Protein AF-K6A5B0-F1 (afdb_monomer_lite)

Foldseek 3Di:
DDPVLVVLLVLLVVVVVVQVVQFFDAPVRVCVVQVVWDKDWDWDDDDPDTWIKMWTDDPVQQKIKIFTADPVRGGQAIAIGHNDPVNVVSNVVSLVVPFDADPVVRFTADPPQDDPPDGRYTHD

Radius of gyration: 15.54 Å; chains: 1; bounding box: 46×36×39 Å

Secondary structure (DSSP, 8-state):
--HHHHHHHHHHHHHHHHHHTTTT-BHHHHHHHTTTS-EEEEEEEETTEEEEEEEEEETTTTEEEEEEEPTTSBEEEEEEEESSHHHHHHHHHHHHHHSEEETTTTEEEPTT---SSS----B-

pLDDT: mean 82.1, std 17.33, range [35.38, 97.94]

Organism: NCBI:txid999418

Sequence (124 aa):
MDNNNIAGIKGYYYLLQQITSLLNLSLPEIRQKYINYPYCLIDYFEKGVEEKSIEIRFDQEEFTLTCLFSNEGKCEFVYLFPDKNEYVKGFISYLEITQNYDYLMNRWAIPGLHKSEGNRTSIQ

Structure (mmCIF, N/CA/C/O backbone):
data_AF-K6A5B0-F1
#
_entry.id   AF-K6A5B0-F1
#
loop_
_atom_site.group_PDB
_atom_site.id
_atom_site.type_symbol
_atom_site.label_atom_id
_atom_site.label_alt_id
_atom_site.label_comp_id
_atom_site.label_asym_id
_atom_site.label_entity_id
_atom_site.label_seq_id
_atom_site.pdbx_PDB_ins_code
_atom_site.Cartn_x
_atom_site.Cartn_y
_atom_site.Cartn_z
_atom_site.occupancy
_atom_site.B_iso_or_equiv
_atom_site.auth_seq_id
_atom_site.auth_comp_id
_atom_site.auth_asym_id
_atom_site.auth_atom_id
_atom_site.pdbx_PDB_model_num
ATOM 1 N N . MET A 1 1 ? 26.268 -7.362 -18.985 1.00 43.09 1 MET A N 1
ATOM 2 C CA . MET A 1 1 ? 25.417 -6.725 -17.958 1.00 43.09 1 MET A CA 1
ATOM 3 C C . MET A 1 1 ? 24.649 -5.635 -18.668 1.00 43.09 1 MET A C 1
ATOM 5 O O . MET A 1 1 ? 25.248 -4.639 -19.049 1.00 43.09 1 MET A 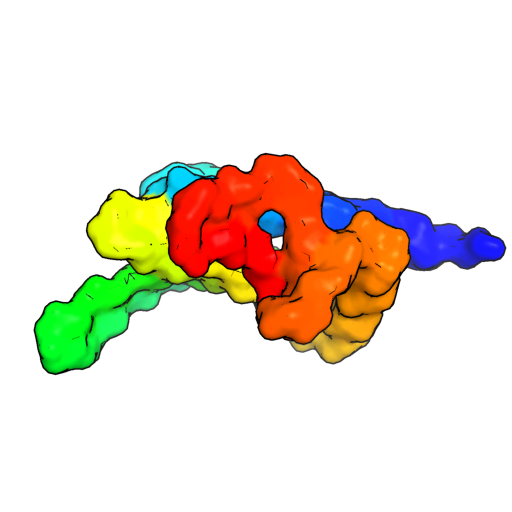O 1
ATOM 9 N N . ASP A 1 2 ? 23.377 -5.888 -18.956 1.00 39.44 2 ASP A N 1
ATOM 10 C CA . ASP A 1 2 ? 22.576 -5.027 -19.823 1.00 39.44 2 ASP A CA 1
ATOM 11 C C . ASP A 1 2 ? 22.140 -3.772 -19.067 1.00 39.44 2 ASP A C 1
ATOM 13 O O . ASP A 1 2 ? 21.591 -3.858 -17.969 1.00 39.44 2 ASP A O 1
ATOM 17 N N . ASN A 1 3 ? 22.367 -2.597 -19.654 1.00 35.38 3 ASN A N 1
ATOM 18 C CA . ASN A 1 3 ? 22.017 -1.302 -19.056 1.00 35.38 3 ASN A CA 1
ATOM 19 C C . ASN A 1 3 ? 20.523 -1.190 -18.682 1.00 35.38 3 ASN A C 1
ATOM 21 O O . ASN A 1 3 ? 20.181 -0.455 -17.756 1.00 35.38 3 ASN A O 1
ATOM 25 N N . ASN A 1 4 ? 19.654 -1.975 -19.329 1.00 47.50 4 ASN A N 1
ATOM 26 C CA . ASN A 1 4 ? 18.229 -2.074 -19.004 1.00 47.50 4 ASN A CA 1
ATOM 27 C C . ASN A 1 4 ? 17.973 -2.684 -17.612 1.00 47.50 4 ASN A C 1
ATOM 29 O O . ASN A 1 4 ? 17.057 -2.249 -16.918 1.00 47.50 4 ASN A O 1
ATOM 33 N N . ASN A 1 5 ? 18.815 -3.620 -17.155 1.00 52.56 5 ASN A N 1
ATOM 34 C CA . ASN A 1 5 ? 18.691 -4.205 -15.814 1.00 52.56 5 ASN A CA 1
ATOM 35 C C . ASN A 1 5 ? 19.057 -3.202 -14.712 1.00 52.56 5 ASN A C 1
ATOM 37 O O . A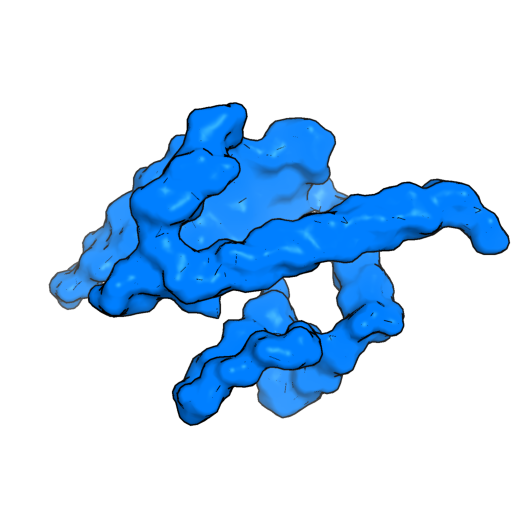SN A 1 5 ? 18.446 -3.201 -13.650 1.00 52.56 5 ASN A O 1
ATOM 41 N N . ILE A 1 6 ? 20.024 -2.313 -14.957 1.00 51.25 6 ILE A N 1
ATOM 42 C CA . ILE A 1 6 ? 20.475 -1.330 -13.958 1.00 51.25 6 ILE A CA 1
ATOM 43 C C . ILE A 1 6 ? 19.409 -0.244 -13.737 1.00 51.25 6 ILE A C 1
ATOM 45 O O . ILE A 1 6 ? 19.190 0.180 -12.600 1.00 51.25 6 ILE A O 1
ATOM 49 N N . ALA A 1 7 ? 18.726 0.184 -14.805 1.00 54.62 7 ALA A N 1
ATOM 50 C CA . ALA A 1 7 ? 17.612 1.128 -14.717 1.00 54.62 7 ALA A CA 1
ATOM 51 C C . ALA A 1 7 ? 16.424 0.535 -13.936 1.00 54.62 7 ALA A C 1
ATOM 53 O O . ALA A 1 7 ? 15.904 1.193 -13.035 1.00 54.62 7 ALA A O 1
ATOM 54 N N . GLY A 1 8 ? 16.070 -0.730 -14.201 1.00 64.69 8 GLY A N 1
ATOM 55 C CA . GLY A 1 8 ? 15.025 -1.446 -13.457 1.00 64.69 8 GLY A CA 1
ATOM 56 C C . GLY A 1 8 ? 15.354 -1.624 -11.970 1.00 64.69 8 GLY A C 1
ATOM 57 O O . GLY A 1 8 ? 14.535 -1.304 -11.114 1.00 64.69 8 GLY A O 1
ATOM 58 N N . ILE A 1 9 ? 16.584 -2.042 -11.640 1.00 63.09 9 ILE A N 1
ATOM 59 C CA . ILE A 1 9 ? 17.030 -2.249 -10.247 1.00 63.09 9 ILE A CA 1
ATOM 60 C C . ILE A 1 9 ? 16.981 -0.949 -9.429 1.00 63.09 9 ILE A C 1
ATOM 62 O O . ILE A 1 9 ? 16.577 -0.972 -8.266 1.00 63.09 9 ILE A O 1
ATOM 66 N N . LYS A 1 10 ? 17.365 0.195 -10.016 1.00 74.38 10 LYS A N 1
ATOM 67 C CA . LYS A 1 10 ? 17.267 1.497 -9.331 1.00 74.38 10 LYS A CA 1
ATOM 68 C C . LYS A 1 10 ? 15.816 1.897 -9.058 1.00 74.38 10 LYS A C 1
ATOM 70 O O . LYS A 1 10 ? 15.543 2.411 -7.974 1.00 74.38 10 LYS A O 1
ATOM 75 N N . GLY A 1 11 ? 14.909 1.639 -10.002 1.00 80.94 11 GLY A N 1
ATOM 76 C CA . GLY A 1 11 ? 13.474 1.879 -9.825 1.00 80.94 11 GLY A CA 1
ATOM 77 C C . GLY A 1 11 ? 12.895 1.057 -8.673 1.00 80.94 11 GLY A C 1
ATOM 78 O O . GLY A 1 11 ? 12.289 1.615 -7.762 1.00 80.94 11 GLY A O 1
ATOM 79 N N . TYR A 1 12 ? 13.177 -0.247 -8.644 1.00 85.50 12 TYR A N 1
ATOM 80 C CA . TYR A 1 12 ? 12.695 -1.139 -7.585 1.00 85.50 12 TYR A CA 1
ATOM 81 C C . TYR A 1 12 ? 13.284 -0.831 -6.207 1.00 85.50 12 TYR A C 1
ATOM 83 O O . TYR A 1 12 ? 12.567 -0.893 -5.210 1.00 85.50 12 TYR A O 1
ATOM 91 N N . TYR A 1 13 ? 14.555 -0.427 -6.139 1.00 86.31 13 TYR A N 1
ATOM 92 C CA . TYR A 1 13 ? 15.144 0.059 -4.892 1.00 86.31 13 TYR A CA 1
ATOM 93 C C . TYR A 1 13 ? 14.405 1.289 -4.355 1.00 86.31 13 TYR A C 1
ATOM 95 O O . TYR A 1 13 ? 14.066 1.338 -3.172 1.00 86.31 13 TYR A O 1
ATOM 103 N N . TYR A 1 14 ? 14.126 2.272 -5.216 1.00 84.94 14 TYR A N 1
ATOM 104 C CA . TYR A 1 14 ? 13.419 3.482 -4.803 1.00 84.94 14 TYR A CA 1
ATOM 105 C C . TYR A 1 14 ? 11.982 3.175 -4.372 1.00 84.94 14 TYR A C 1
ATOM 107 O O . TYR A 1 14 ? 11.516 3.687 -3.356 1.00 84.94 14 TYR A O 1
ATOM 115 N N . LEU A 1 15 ? 11.308 2.276 -5.089 1.00 84.94 15 LEU A N 1
ATOM 116 C CA . LEU A 1 15 ? 9.971 1.807 -4.744 1.00 84.94 15 LEU A CA 1
ATOM 117 C C . LEU A 1 15 ? 9.938 1.129 -3.366 1.00 84.94 15 LEU A C 1
ATOM 119 O O . LEU A 1 15 ? 9.093 1.455 -2.534 1.00 84.94 15 LEU A O 1
ATOM 123 N N . LEU A 1 16 ? 10.910 0.257 -3.082 1.00 86.62 16 LEU A N 1
ATOM 124 C CA . LEU A 1 16 ? 11.059 -0.397 -1.782 1.00 86.62 16 LEU A CA 1
ATOM 125 C C . LEU A 1 16 ? 11.282 0.616 -0.644 1.00 86.62 16 LEU A C 1
ATOM 127 O O . LEU A 1 16 ? 10.668 0.504 0.420 1.00 86.62 16 LEU A O 1
ATOM 131 N N . GLN A 1 17 ? 12.124 1.630 -0.864 1.00 86.50 17 GLN A N 1
ATOM 132 C CA . GLN A 1 17 ? 12.329 2.726 0.095 1.00 86.50 17 GLN A CA 1
ATOM 133 C C . GLN A 1 17 ? 11.043 3.527 0.331 1.00 86.50 17 GLN A C 1
ATOM 135 O O . GLN A 1 17 ? 10.715 3.863 1.469 1.00 86.50 17 GLN A O 1
ATOM 140 N N . GLN A 1 18 ? 10.278 3.798 -0.728 1.00 85.25 18 GLN A N 1
ATOM 141 C CA . GLN A 1 18 ? 9.014 4.515 -0.604 1.00 85.25 18 GLN A CA 1
ATOM 142 C C . GLN A 1 18 ? 8.017 3.715 0.231 1.00 85.25 18 GLN A C 1
ATOM 144 O O . GLN A 1 18 ? 7.532 4.248 1.223 1.00 85.25 18 GLN A O 1
ATOM 149 N N . ILE A 1 19 ? 7.800 2.437 -0.083 1.00 87.19 19 ILE A N 1
ATOM 150 C CA . ILE A 1 19 ? 6.875 1.549 0.641 1.00 87.19 19 ILE A CA 1
ATOM 151 C C . ILE A 1 19 ? 7.245 1.434 2.122 1.00 87.19 19 ILE A C 1
ATOM 153 O O . ILE A 1 19 ? 6.407 1.644 2.997 1.00 87.19 19 ILE A O 1
ATOM 157 N N . THR A 1 20 ? 8.515 1.157 2.418 1.00 87.06 20 THR A N 1
ATOM 158 C CA . THR A 1 20 ? 8.982 0.992 3.805 1.00 87.06 20 THR A CA 1
ATOM 159 C C . THR A 1 20 ? 8.847 2.265 4.626 1.00 87.06 20 THR A C 1
ATOM 161 O O . THR A 1 20 ? 8.515 2.197 5.808 1.00 87.06 20 THR A O 1
ATOM 164 N N . SER A 1 21 ? 9.029 3.431 4.004 1.00 90.69 21 SER A N 1
ATOM 165 C CA . SER A 1 21 ? 8.891 4.722 4.682 1.00 90.69 21 SER A CA 1
ATOM 166 C C . SER A 1 21 ? 7.454 5.088 5.073 1.00 90.69 21 SER A C 1
ATOM 168 O O . SER A 1 21 ? 7.267 6.074 5.783 1.00 90.69 21 SER A O 1
ATOM 170 N N . LEU A 1 22 ? 6.442 4.348 4.598 1.00 92.75 22 LEU A N 1
ATOM 171 C CA . LEU A 1 22 ? 5.035 4.581 4.955 1.00 92.75 22 LEU A CA 1
ATOM 172 C C . LEU A 1 22 ? 4.631 3.899 6.245 1.00 92.75 22 LEU A C 1
ATOM 174 O O . LEU A 1 22 ? 3.656 4.305 6.875 1.00 92.75 22 LEU A O 1
ATOM 178 N N . LEU A 1 23 ? 5.380 2.882 6.648 1.00 91.50 23 LEU A N 1
ATOM 179 C CA . LEU A 1 23 ? 5.104 2.150 7.865 1.00 91.50 23 LEU A CA 1
ATOM 180 C C . LEU A 1 23 ? 5.204 3.085 9.065 1.00 91.50 23 LEU A C 1
ATOM 182 O O . LEU A 1 23 ? 6.106 3.917 9.158 1.00 91.50 23 LEU A O 1
ATOM 186 N N . ASN A 1 24 ? 4.264 2.932 9.994 1.00 92.00 24 ASN A N 1
ATOM 187 C CA . ASN A 1 24 ? 4.138 3.759 11.192 1.00 92.00 24 ASN A CA 1
ATOM 188 C C . ASN A 1 24 ? 3.753 5.239 10.948 1.00 92.00 24 ASN A C 1
ATOM 190 O O . ASN A 1 24 ? 3.673 6.015 11.908 1.00 92.00 24 ASN A O 1
ATOM 194 N N . LEU A 1 25 ? 3.465 5.637 9.702 1.00 96.06 25 LEU A N 1
ATOM 195 C CA . LEU A 1 25 ? 2.852 6.934 9.404 1.00 96.06 25 LEU A CA 1
ATOM 196 C C . LEU A 1 25 ? 1.338 6.889 9.623 1.00 96.06 25 LEU A C 1
ATOM 198 O O . LEU A 1 25 ? 0.685 5.868 9.420 1.00 96.06 25 LEU A O 1
ATOM 202 N N . SER A 1 26 ? 0.774 8.013 10.038 1.00 97.12 26 SER A N 1
ATOM 203 C CA . SER A 1 26 ? -0.668 8.231 10.127 1.00 97.12 26 SER A CA 1
ATOM 204 C C . SER A 1 26 ? -1.260 8.655 8.783 1.00 97.12 26 SER A C 1
ATOM 206 O O . SER A 1 26 ? -0.555 9.127 7.888 1.00 97.12 26 SER A O 1
ATOM 208 N N . LEU A 1 27 ? -2.582 8.538 8.645 1.00 96.56 27 LEU A N 1
ATOM 209 C CA . LEU A 1 27 ? -3.284 8.958 7.432 1.00 96.56 27 LEU A CA 1
ATOM 210 C C . LEU A 1 27 ? -2.992 10.424 7.029 1.00 96.56 27 LEU A C 1
ATOM 212 O O . LEU A 1 27 ? -2.706 10.652 5.852 1.00 96.56 27 LEU A O 1
ATOM 216 N N . PRO A 1 28 ? -3.000 11.425 7.938 1.00 97.06 28 PRO A N 1
ATOM 217 C CA . PRO A 1 28 ? -2.623 12.795 7.582 1.00 97.06 28 PRO A CA 1
ATOM 218 C C . PRO A 1 28 ? -1.189 12.923 7.053 1.00 97.06 28 PRO A C 1
ATOM 220 O O . PRO A 1 28 ? -0.963 13.647 6.085 1.00 97.06 28 PRO A O 1
ATOM 223 N N . GLU A 1 29 ? -0.230 12.202 7.642 1.00 97.94 29 GLU A N 1
ATOM 224 C CA . GLU A 1 29 ? 1.172 12.211 7.199 1.00 97.94 29 GLU A CA 1
ATOM 225 C C . GLU A 1 29 ? 1.308 11.630 5.786 1.00 97.94 29 GLU A C 1
ATOM 227 O O . GLU A 1 29 ? 1.983 12.214 4.937 1.00 97.94 29 GLU A O 1
ATOM 232 N N . ILE A 1 30 ? 0.608 10.527 5.500 1.00 97.12 30 ILE A N 1
ATOM 233 C CA . ILE A 1 30 ? 0.595 9.905 4.169 1.00 97.12 30 ILE A CA 1
ATOM 234 C C . ILE A 1 30 ? -0.074 10.829 3.141 1.00 97.12 30 ILE A C 1
ATOM 236 O O . ILE A 1 30 ? 0.480 11.043 2.062 1.00 97.12 30 ILE A O 1
ATOM 240 N N . ARG A 1 31 ? -1.214 11.446 3.480 1.00 96.56 31 ARG A N 1
ATOM 241 C CA . ARG A 1 31 ? -1.888 12.421 2.602 1.00 96.56 31 ARG A CA 1
ATOM 242 C C . ARG A 1 31 ? -0.998 13.616 2.285 1.00 96.56 31 ARG A C 1
ATOM 244 O O . ARG A 1 31 ? -0.981 14.073 1.148 1.00 96.56 31 ARG A O 1
ATOM 251 N N . GLN A 1 32 ? -0.250 14.109 3.269 1.00 97.31 32 GLN A N 1
ATOM 252 C CA . GLN A 1 32 ? 0.689 15.205 3.056 1.00 97.31 32 GLN A CA 1
ATOM 253 C C . GLN A 1 32 ? 1.861 14.777 2.164 1.00 97.31 32 GLN A C 1
ATOM 255 O O . GLN A 1 32 ? 2.264 15.530 1.277 1.00 97.31 32 GLN A O 1
ATOM 260 N N . LYS A 1 33 ? 2.395 13.568 2.375 1.00 95.62 33 LYS A N 1
ATOM 261 C CA . LYS A 1 33 ? 3.492 13.012 1.573 1.00 95.62 33 LYS A CA 1
ATOM 262 C C . LYS A 1 33 ? 3.111 12.848 0.098 1.00 95.62 33 LYS A C 1
ATOM 264 O O . LYS A 1 33 ? 3.942 13.106 -0.770 1.00 95.62 33 LYS A O 1
ATOM 269 N N . TYR A 1 34 ? 1.862 12.477 -0.179 1.00 94.56 34 TYR A N 1
ATOM 270 C CA . TYR A 1 34 ? 1.353 12.214 -1.528 1.00 94.56 34 TYR A CA 1
ATOM 271 C C . TYR A 1 34 ? 0.286 13.211 -1.984 1.00 94.56 34 TYR A C 1
ATOM 273 O O . TYR A 1 34 ? -0.596 12.873 -2.764 1.00 94.56 34 TYR A O 1
ATOM 281 N N . ILE A 1 35 ? 0.388 14.467 -1.545 1.00 95.25 35 ILE A N 1
ATOM 282 C CA . ILE A 1 35 ? -0.607 15.512 -1.832 1.00 95.25 35 ILE A CA 1
ATOM 283 C C . ILE A 1 35 ? -0.839 15.759 -3.333 1.00 95.25 35 ILE A C 1
ATOM 285 O O . ILE A 1 35 ? -1.926 16.172 -3.726 1.00 95.25 35 ILE A O 1
ATOM 289 N N . ASN A 1 36 ? 0.170 15.484 -4.165 1.00 95.12 36 ASN A N 1
ATOM 290 C CA . ASN A 1 36 ? 0.123 15.675 -5.617 1.00 95.12 36 ASN A CA 1
ATOM 291 C C . ASN A 1 36 ? -0.234 14.398 -6.394 1.00 95.12 36 ASN A C 1
ATOM 293 O O . ASN A 1 36 ? -0.210 14.420 -7.622 1.00 95.12 36 ASN A O 1
ATOM 297 N N . TYR A 1 37 ? -0.522 13.295 -5.703 1.00 94.81 37 TYR A N 1
ATOM 298 C CA . TYR A 1 37 ? -0.900 12.031 -6.327 1.00 94.81 37 TYR A CA 1
ATOM 299 C C . TYR A 1 37 ? -2.408 11.813 -6.194 1.00 94.81 37 TYR A C 1
ATOM 301 O O . TYR A 1 37 ? -2.998 12.208 -5.183 1.00 94.81 37 TYR A O 1
ATOM 309 N N . PRO A 1 38 ? -3.053 11.169 -7.180 1.00 95.69 38 PRO A N 1
ATOM 310 C CA . PRO A 1 38 ? -4.412 10.680 -7.011 1.00 95.69 38 PRO A CA 1
ATOM 311 C C . PRO A 1 38 ? -4.466 9.686 -5.847 1.00 95.69 38 PRO A C 1
ATOM 313 O O . PRO A 1 38 ? -3.660 8.756 -5.782 1.00 95.69 38 PRO A O 1
ATOM 316 N N . TYR A 1 39 ? -5.429 9.864 -4.944 1.00 96.12 39 TYR A N 1
ATOM 317 C CA . TYR A 1 39 ? -5.685 8.901 -3.881 1.00 96.12 39 TYR A CA 1
ATOM 318 C C . TYR A 1 39 ? -7.175 8.727 -3.600 1.00 96.12 39 TYR A C 1
ATOM 320 O O . TYR A 1 39 ? -7.978 9.646 -3.781 1.00 96.12 39 TYR A O 1
ATOM 328 N N . CYS A 1 40 ? -7.529 7.539 -3.124 1.00 96.19 40 CYS A N 1
ATOM 329 C CA . CYS A 1 40 ? -8.852 7.174 -2.642 1.00 96.19 40 CYS A CA 1
ATOM 330 C C . CYS A 1 40 ? -8.772 6.851 -1.146 1.00 96.19 40 CYS A C 1
ATOM 332 O O . CYS A 1 40 ? -7.809 6.235 -0.692 1.00 96.19 40 CYS A O 1
ATOM 334 N N . LEU A 1 41 ? -9.774 7.278 -0.378 1.00 97.19 41 LEU A N 1
ATOM 335 C CA . LEU A 1 41 ? -9.963 6.847 1.006 1.00 97.19 41 LEU A CA 1
ATOM 336 C C . LEU A 1 41 ? -11.091 5.827 1.037 1.00 97.19 41 LEU A C 1
ATOM 338 O O . LEU A 1 41 ? -12.136 6.053 0.426 1.00 97.19 41 LEU A O 1
ATOM 342 N N . ILE A 1 42 ? -10.876 4.739 1.763 1.00 95.94 42 ILE A N 1
ATOM 343 C CA . ILE A 1 42 ? -11.853 3.670 1.915 1.00 95.94 42 ILE A CA 1
ATOM 344 C C . ILE A 1 42 ? -12.131 3.534 3.407 1.00 95.94 42 ILE A C 1
ATOM 346 O O . ILE A 1 42 ? -11.221 3.264 4.191 1.00 95.94 42 ILE A O 1
ATOM 350 N N . ASP A 1 43 ? -13.390 3.732 3.783 1.00 94.56 43 ASP A N 1
ATOM 351 C CA . ASP A 1 43 ? -13.899 3.408 5.110 1.00 94.56 43 ASP A CA 1
ATOM 352 C C . ASP A 1 43 ? -14.701 2.100 4.992 1.00 94.56 43 ASP A C 1
ATOM 354 O O . ASP A 1 43 ? -15.646 2.002 4.200 1.00 94.56 43 ASP A O 1
ATOM 358 N N . TYR A 1 44 ? -14.306 1.078 5.746 1.00 93.81 44 TYR A N 1
ATOM 359 C CA . TYR A 1 44 ? -14.942 -0.237 5.771 1.00 93.81 44 TYR A CA 1
ATOM 360 C C . TYR A 1 44 ? -15.689 -0.441 7.087 1.00 93.81 44 TYR A C 1
ATOM 362 O O . TYR A 1 44 ? -15.165 -0.140 8.158 1.00 93.81 44 TYR A O 1
ATOM 370 N N . PHE A 1 45 ? -16.906 -0.985 6.997 1.00 95.25 45 PHE A N 1
ATOM 371 C CA . PHE A 1 45 ? -17.779 -1.219 8.142 1.00 95.25 45 PHE A CA 1
ATOM 372 C C . PHE A 1 45 ? -18.387 -2.622 8.081 1.00 95.25 45 PHE A C 1
ATOM 374 O O . PHE A 1 45 ? -19.208 -2.910 7.207 1.00 95.25 45 PHE A O 1
ATOM 381 N N . GLU A 1 46 ? -18.065 -3.480 9.047 1.00 93.88 46 GLU A N 1
ATOM 382 C CA . GLU A 1 46 ? -18.751 -4.764 9.225 1.00 93.88 46 GLU A CA 1
ATOM 383 C C . GLU A 1 46 ? -18.906 -5.114 10.707 1.00 93.88 46 GLU A C 1
ATOM 385 O O . GLU A 1 46 ? -17.929 -5.277 11.423 1.00 93.88 46 GLU A O 1
ATOM 390 N N . LYS A 1 47 ? -20.149 -5.310 11.173 1.00 91.94 47 LYS A N 1
ATOM 391 C CA . LYS A 1 47 ? -20.460 -5.882 12.505 1.00 91.94 47 LYS A CA 1
ATOM 392 C C . LYS A 1 47 ? -19.637 -5.283 13.663 1.00 91.94 47 LYS A C 1
ATOM 394 O O . LYS A 1 47 ? -19.129 -6.008 14.512 1.00 91.94 47 LYS A O 1
ATOM 399 N N . GLY A 1 48 ? -19.537 -3.956 13.715 1.00 88.88 48 GLY A N 1
ATOM 400 C CA . GLY A 1 48 ? -18.798 -3.247 14.768 1.00 88.88 48 GLY A CA 1
ATOM 401 C C . GLY A 1 48 ? -17.294 -3.112 14.516 1.00 88.88 48 GLY A C 1
ATOM 402 O O . GLY A 1 48 ? -16.606 -2.527 15.345 1.00 88.88 48 GLY A O 1
ATOM 403 N N . VAL A 1 49 ? -16.797 -3.608 13.384 1.00 88.44 49 VAL A N 1
ATOM 404 C CA . VAL A 1 49 ? -15.479 -3.278 12.840 1.00 88.44 49 VAL A CA 1
ATOM 405 C C . VAL A 1 49 ? -15.614 -2.023 11.984 1.00 88.44 49 VAL A C 1
ATOM 407 O O . VAL A 1 49 ? -16.481 -1.965 11.110 1.00 88.44 49 VAL A O 1
ATOM 410 N N . GLU A 1 50 ? -14.759 -1.040 12.254 1.00 91.62 50 GLU A N 1
ATOM 411 C CA . GLU A 1 50 ? -14.521 0.129 11.409 1.00 91.62 50 GLU A CA 1
ATOM 412 C C . GLU A 1 50 ? -13.031 0.153 11.069 1.00 91.62 50 GLU A C 1
ATOM 414 O O . GLU A 1 50 ? -12.190 0.256 11.962 1.00 91.62 50 GLU A O 1
ATOM 419 N N . GLU A 1 51 ? -12.708 0.054 9.785 1.00 92.19 51 GLU A N 1
ATOM 420 C CA . GLU A 1 51 ? -11.333 0.109 9.292 1.00 92.19 51 GLU A CA 1
ATOM 421 C C . GLU A 1 51 ? -11.193 1.205 8.248 1.00 92.19 51 GLU A C 1
ATOM 423 O O . GLU A 1 51 ? -12.132 1.526 7.517 1.00 92.19 51 GLU A O 1
ATOM 428 N N . LYS A 1 52 ? -9.987 1.768 8.166 1.00 94.06 52 LYS A N 1
ATOM 429 C CA . LYS A 1 52 ? -9.639 2.763 7.156 1.00 94.06 52 LYS A CA 1
ATOM 430 C C . LYS A 1 52 ? -8.483 2.270 6.321 1.00 94.06 52 LYS A C 1
ATOM 432 O O . LYS A 1 52 ? -7.561 1.629 6.831 1.00 94.06 52 LYS A O 1
ATOM 437 N N . SER A 1 53 ? -8.490 2.654 5.057 1.00 96.69 53 SER A N 1
ATOM 438 C CA . SER A 1 53 ? -7.341 2.517 4.178 1.00 96.69 53 SER A CA 1
ATOM 439 C C . SER A 1 53 ? -7.240 3.695 3.217 1.00 96.69 53 SER A C 1
ATOM 441 O O . SER A 1 53 ? -8.182 4.470 3.021 1.00 96.69 53 SER A O 1
ATOM 443 N N . ILE A 1 54 ? -6.044 3.874 2.664 1.00 97.56 54 ILE A N 1
ATOM 444 C CA . ILE A 1 54 ? -5.785 4.836 1.594 1.00 97.56 54 ILE A CA 1
ATOM 445 C C . ILE A 1 54 ? -5.121 4.108 0.436 1.00 97.56 54 ILE A C 1
ATOM 447 O O . ILE A 1 54 ? -4.124 3.413 0.629 1.00 97.56 54 ILE A O 1
ATOM 451 N N . GLU A 1 55 ? -5.670 4.298 -0.755 1.00 96.56 55 GLU A N 1
ATOM 452 C CA . GLU A 1 55 ? -5.101 3.839 -2.015 1.00 96.56 55 GLU A CA 1
ATOM 453 C C . GLU A 1 55 ? -4.491 5.036 -2.753 1.00 96.56 55 GLU A C 1
ATOM 455 O O . GLU A 1 55 ? -5.127 6.082 -2.846 1.00 96.56 55 GLU A O 1
ATOM 460 N N . ILE A 1 56 ? -3.261 4.913 -3.248 1.00 95.38 56 ILE A N 1
ATOM 461 C CA . ILE A 1 56 ? -2.490 5.975 -3.905 1.00 95.38 56 ILE A CA 1
ATOM 462 C C . ILE A 1 56 ? -1.995 5.444 -5.243 1.00 95.38 56 ILE A C 1
ATOM 464 O O . ILE A 1 56 ? -1.343 4.398 -5.285 1.00 95.38 56 ILE A O 1
ATOM 468 N N . ARG A 1 57 ? -2.262 6.176 -6.324 1.00 92.88 57 ARG A N 1
ATOM 469 C CA . ARG A 1 57 ? -1.879 5.765 -7.677 1.00 92.88 57 ARG A CA 1
ATOM 470 C C . ARG A 1 57 ? -0.646 6.522 -8.165 1.00 92.88 57 ARG A C 1
ATOM 472 O O . ARG A 1 57 ? -0.578 7.748 -8.071 1.00 92.88 57 ARG A O 1
ATOM 479 N N . PHE A 1 58 ? 0.317 5.776 -8.688 1.00 88.56 58 PHE A N 1
ATOM 480 C CA . PHE A 1 58 ? 1.564 6.256 -9.272 1.00 88.56 58 PHE A CA 1
ATOM 481 C C . PHE A 1 58 ? 1.480 6.112 -10.795 1.00 88.56 58 PHE A C 1
ATOM 483 O O . PHE A 1 58 ? 1.991 5.156 -11.370 1.00 88.56 58 PHE A O 1
ATOM 490 N N . ASP A 1 59 ? 0.788 7.051 -11.447 1.00 85.81 59 ASP A N 1
ATOM 491 C CA . ASP A 1 59 ? 0.435 6.961 -12.875 1.00 85.81 59 ASP A CA 1
ATOM 492 C C . ASP A 1 59 ? 1.662 6.875 -13.805 1.00 85.81 59 ASP A C 1
ATOM 494 O O . ASP A 1 59 ? 1.560 6.330 -14.901 1.00 85.81 59 ASP A O 1
ATOM 498 N N . GLN A 1 60 ? 2.816 7.421 -13.400 1.00 81.88 60 GLN A N 1
ATOM 499 C CA . GLN A 1 60 ? 4.047 7.363 -14.201 1.00 81.88 60 GLN A CA 1
ATOM 500 C C . GLN A 1 60 ? 4.788 6.039 -14.025 1.00 81.88 60 GLN A C 1
ATOM 502 O O . GLN A 1 60 ? 5.389 5.532 -14.970 1.00 81.88 60 GLN A O 1
ATOM 507 N N . GLU A 1 61 ? 4.774 5.507 -12.808 1.00 77.94 61 GLU A N 1
ATOM 508 C CA . GLU A 1 61 ? 5.442 4.268 -12.446 1.00 77.94 61 GLU A CA 1
ATOM 509 C C . GLU A 1 61 ? 4.582 3.033 -12.747 1.00 77.94 61 GLU A C 1
ATOM 511 O O . GLU A 1 61 ? 5.127 1.934 -12.769 1.00 77.94 61 GLU A O 1
ATOM 516 N N . GLU A 1 62 ? 3.284 3.213 -13.017 1.00 86.56 62 GLU A N 1
ATOM 517 C CA . GLU A 1 62 ? 2.301 2.147 -13.262 1.00 86.56 62 GLU A CA 1
ATOM 518 C C . GLU A 1 62 ? 2.162 1.201 -12.053 1.00 86.56 62 GLU A C 1
ATOM 520 O O . GLU A 1 62 ? 2.179 -0.029 -12.172 1.00 86.56 62 GLU A O 1
ATOM 525 N N . PHE A 1 63 ? 2.047 1.801 -10.861 1.00 87.88 63 PHE A N 1
ATOM 526 C CA . PHE A 1 63 ? 1.762 1.101 -9.609 1.00 87.88 63 PHE A CA 1
ATOM 527 C C . PHE A 1 63 ? 0.641 1.778 -8.828 1.00 87.88 63 PHE A C 1
ATOM 529 O O . PHE A 1 63 ? 0.486 2.998 -8.818 1.00 87.88 63 PHE A O 1
ATOM 536 N N . THR A 1 64 ? -0.054 0.973 -8.041 1.00 91.75 64 THR A N 1
ATOM 537 C CA . THR A 1 64 ? -1.008 1.409 -7.032 1.00 91.75 64 THR A CA 1
ATOM 538 C C . THR A 1 64 ? -0.564 0.894 -5.668 1.00 91.75 64 THR A C 1
ATOM 540 O O . THR A 1 64 ? -0.150 -0.255 -5.522 1.00 91.75 64 THR A O 1
ATOM 543 N N . LEU A 1 65 ? -0.625 1.745 -4.650 1.00 92.81 65 LEU A N 1
ATOM 544 C CA . LEU A 1 65 ? -0.232 1.423 -3.285 1.00 92.81 65 LEU A CA 1
ATOM 545 C C . LEU A 1 65 ? -1.437 1.537 -2.363 1.00 92.81 65 LEU A C 1
ATOM 547 O O . LEU A 1 65 ? -2.118 2.553 -2.381 1.00 92.81 65 LEU A O 1
ATOM 551 N N . THR A 1 66 ? -1.672 0.536 -1.520 1.00 95.69 66 THR A N 1
ATOM 552 C CA . THR A 1 66 ? -2.713 0.588 -0.484 1.00 95.69 66 THR A CA 1
ATOM 553 C C . THR A 1 66 ? -2.092 0.487 0.897 1.00 95.69 66 THR A C 1
ATOM 555 O O . THR A 1 66 ? -1.378 -0.472 1.179 1.00 95.69 66 THR A O 1
ATOM 558 N N . CYS A 1 67 ? -2.394 1.439 1.775 1.00 96.38 67 CYS A N 1
ATOM 559 C CA . CYS A 1 67 ? -2.024 1.391 3.188 1.00 96.38 67 CYS A CA 1
ATOM 560 C C . CYS A 1 67 ? -3.226 0.974 4.034 1.00 96.38 67 CYS A C 1
ATOM 562 O O . CYS A 1 67 ? -4.276 1.616 3.949 1.00 96.38 67 CYS A O 1
ATOM 564 N N . LEU A 1 68 ? -3.046 -0.028 4.896 1.00 95.12 68 LEU A N 1
ATOM 565 C CA . LEU A 1 68 ? -3.996 -0.358 5.961 1.00 95.12 68 LEU A CA 1
ATOM 566 C C . LEU A 1 68 ? -3.488 0.176 7.299 1.00 95.12 68 LEU A C 1
ATOM 568 O O . LEU A 1 68 ? -2.292 0.087 7.604 1.00 95.12 68 LEU A O 1
ATOM 572 N N . PHE A 1 69 ? -4.401 0.723 8.096 1.00 94.88 69 PHE A N 1
ATOM 573 C CA . PHE A 1 69 ? -4.079 1.325 9.385 1.00 94.88 69 PHE A CA 1
ATOM 574 C C . PHE A 1 69 ? -4.451 0.396 10.542 1.00 94.88 69 PHE A C 1
ATOM 576 O O . PHE A 1 69 ? -5.507 -0.228 10.526 1.00 94.88 69 PHE A O 1
ATOM 583 N N . SER A 1 70 ? -3.592 0.348 11.562 1.00 91.94 70 SER A N 1
ATOM 584 C CA . SER A 1 70 ? -3.903 -0.269 12.849 1.00 91.94 70 SER A CA 1
ATOM 585 C C . SER A 1 70 ? -4.987 0.519 13.588 1.00 91.94 70 SER A C 1
ATOM 587 O O . SER A 1 70 ? -5.303 1.664 13.246 1.00 91.94 70 SER A O 1
ATOM 589 N N . ASN A 1 71 ? -5.481 -0.048 14.688 1.00 88.25 71 ASN A N 1
ATOM 590 C CA . ASN A 1 71 ? -6.413 0.632 15.588 1.00 88.25 71 ASN A CA 1
ATOM 591 C C . ASN A 1 71 ? -5.827 1.917 16.210 1.00 88.25 71 ASN A C 1
ATOM 593 O O . ASN A 1 71 ? -6.584 2.802 16.603 1.00 88.25 71 ASN A O 1
ATOM 597 N N . GLU A 1 72 ? -4.495 2.067 16.275 1.00 91.38 72 GLU A N 1
ATOM 598 C CA . GLU A 1 72 ? -3.853 3.326 16.694 1.00 91.38 72 GLU A CA 1
ATOM 599 C C . GLU A 1 72 ? -3.743 4.363 15.559 1.00 91.38 72 GLU A C 1
ATOM 601 O O . GLU A 1 72 ? -3.136 5.423 15.730 1.00 91.38 72 GLU A O 1
ATOM 606 N N . GLY A 1 73 ? -4.293 4.066 14.378 1.00 92.81 73 GLY A N 1
ATOM 607 C CA . GLY A 1 73 ? -4.257 4.945 13.212 1.00 92.81 73 GLY A CA 1
ATOM 608 C C . GLY A 1 73 ? -2.885 5.018 12.542 1.00 92.81 73 GLY A C 1
ATOM 609 O O . GLY A 1 73 ? -2.575 6.020 11.889 1.00 92.81 73 GLY A O 1
ATOM 610 N N . LYS A 1 74 ? -2.043 3.991 12.715 1.00 95.31 74 LYS A N 1
ATOM 611 C CA . LYS A 1 74 ? -0.706 3.898 12.114 1.00 95.31 74 LYS A CA 1
ATOM 612 C C . LYS A 1 74 ? -0.690 2.877 10.987 1.00 95.31 74 LYS A C 1
ATOM 614 O O . LYS A 1 74 ? -1.232 1.793 11.132 1.00 95.31 74 LYS A O 1
ATOM 619 N N . CYS A 1 75 ? -0.051 3.211 9.871 1.00 95.06 75 CYS A N 1
ATOM 620 C CA . CYS A 1 75 ? 0.089 2.303 8.742 1.00 95.06 75 CYS A CA 1
ATOM 621 C C . CYS A 1 75 ? 0.876 1.059 9.172 1.00 95.06 75 CYS A C 1
ATOM 623 O O . CYS A 1 75 ? 2.029 1.155 9.613 1.00 95.06 75 CYS A O 1
ATOM 625 N N . GLU A 1 76 ? 0.224 -0.094 9.079 1.00 91.31 76 GLU A N 1
ATOM 626 C CA . GLU A 1 76 ? 0.773 -1.384 9.490 1.00 91.31 76 GLU A CA 1
ATOM 627 C C . GLU A 1 76 ? 1.122 -2.254 8.286 1.00 91.31 76 GLU A C 1
ATOM 629 O O . GLU A 1 76 ? 2.175 -2.897 8.275 1.00 91.31 76 GLU A O 1
ATOM 634 N N . PHE A 1 77 ? 0.274 -2.208 7.259 1.00 90.38 77 PHE A N 1
ATOM 635 C CA . PHE A 1 77 ? 0.449 -2.956 6.025 1.00 90.38 77 PHE A CA 1
ATOM 636 C C . PHE A 1 77 ? 0.449 -2.018 4.833 1.00 90.38 77 PHE A C 1
ATOM 638 O O . PHE A 1 77 ? -0.343 -1.078 4.761 1.00 90.38 77 PHE A O 1
ATOM 645 N N . VAL A 1 78 ? 1.320 -2.327 3.879 1.00 92.19 78 VAL A N 1
ATOM 646 C CA . VAL A 1 78 ? 1.368 -1.668 2.582 1.00 92.19 78 VAL A CA 1
ATOM 647 C C . VAL A 1 78 ? 1.313 -2.745 1.514 1.00 92.19 78 VAL A C 1
ATOM 649 O O . VAL A 1 78 ? 2.191 -3.604 1.463 1.00 92.19 78 VAL A O 1
ATOM 652 N N . TYR A 1 79 ? 0.297 -2.681 0.665 1.00 90.31 79 TYR A N 1
ATOM 653 C CA . TYR A 1 79 ? 0.183 -3.514 -0.523 1.00 90.31 79 TYR A CA 1
ATOM 654 C C . TYR A 1 79 ? 0.619 -2.716 -1.740 1.00 90.31 79 TYR A C 1
ATOM 656 O O . TYR A 1 79 ? 0.257 -1.547 -1.886 1.00 90.31 79 TYR A O 1
ATOM 664 N N . LEU A 1 80 ? 1.390 -3.359 -2.608 1.00 88.38 80 LEU A N 1
ATOM 665 C CA . LEU A 1 80 ? 1.834 -2.799 -3.872 1.00 88.38 80 LEU A CA 1
ATOM 666 C C . LEU A 1 80 ? 1.222 -3.613 -5.011 1.00 88.38 80 LEU A C 1
ATOM 668 O O . LEU A 1 80 ? 1.464 -4.812 -5.125 1.00 88.38 80 LEU A O 1
ATOM 672 N N . PHE A 1 81 ? 0.483 -2.940 -5.879 1.00 89.00 81 PHE A N 1
ATOM 673 C CA . PHE A 1 81 ? -0.175 -3.519 -7.040 1.00 89.00 81 PHE A CA 1
ATOM 674 C C . PHE A 1 81 ? 0.431 -2.914 -8.304 1.00 89.00 81 PHE A C 1
ATOM 676 O O . PHE A 1 81 ? 0.208 -1.739 -8.576 1.00 89.00 81 PHE A O 1
ATOM 683 N N . PRO A 1 82 ? 1.225 -3.667 -9.073 1.00 87.19 82 PRO A N 1
ATOM 684 C CA . PRO A 1 82 ? 1.700 -3.193 -10.363 1.00 87.19 82 PRO A CA 1
ATOM 685 C C . PRO A 1 82 ? 0.569 -3.270 -11.390 1.00 87.19 82 PRO A C 1
ATOM 687 O O . PRO A 1 82 ? -0.117 -4.291 -11.473 1.00 87.19 82 PRO A O 1
ATOM 690 N N . ASP A 1 83 ? 0.420 -2.248 -12.226 1.00 82.25 83 ASP A N 1
ATOM 691 C CA . ASP A 1 83 ? -0.647 -2.204 -13.234 1.00 82.25 83 ASP A CA 1
ATOM 692 C C . ASP A 1 83 ? -0.368 -3.174 -14.406 1.00 82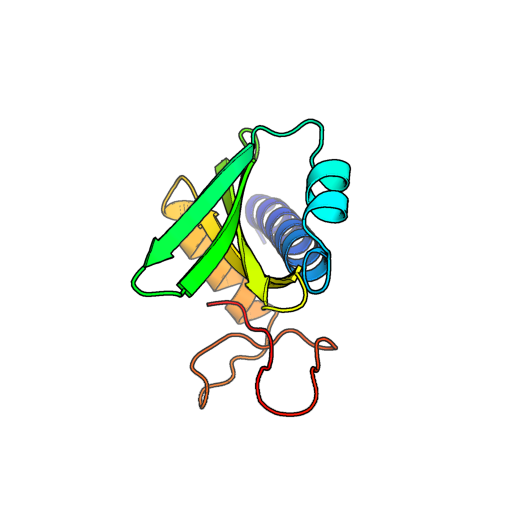.25 83 ASP A C 1
ATOM 694 O O . ASP A 1 83 ? -1.265 -3.512 -15.183 1.00 82.25 83 ASP A O 1
ATOM 698 N N . LYS A 1 84 ? 0.877 -3.671 -14.525 1.00 83.00 84 LYS A N 1
ATOM 699 C CA . LYS A 1 84 ? 1.305 -4.679 -15.511 1.00 83.00 84 LYS A CA 1
ATOM 700 C C . LYS A 1 84 ? 2.059 -5.844 -14.866 1.00 83.00 84 LYS A C 1
ATOM 702 O O . LYS A 1 84 ? 2.956 -5.668 -14.045 1.00 83.00 84 LYS A O 1
ATOM 707 N N . ASN A 1 85 ? 1.785 -7.059 -15.349 1.00 79.75 85 ASN A N 1
ATOM 708 C CA . ASN A 1 85 ? 2.388 -8.306 -14.850 1.00 79.75 85 ASN A CA 1
ATOM 709 C C . ASN A 1 85 ? 3.921 -8.383 -14.985 1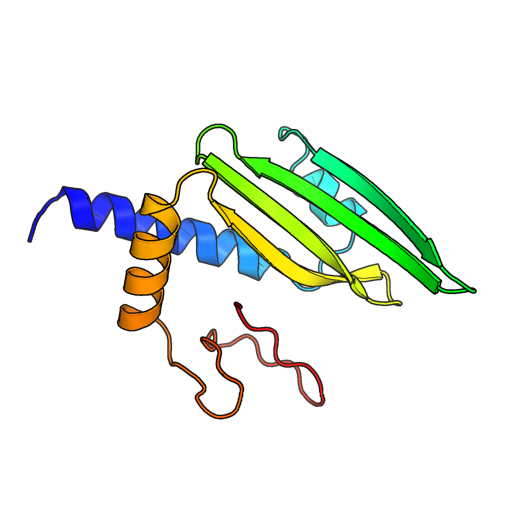.00 79.75 85 ASN A C 1
ATOM 711 O O . ASN A 1 85 ? 4.573 -9.130 -14.254 1.00 79.75 85 ASN A O 1
ATOM 715 N N . GLU A 1 86 ? 4.513 -7.667 -15.940 1.00 81.56 86 GLU A N 1
ATOM 716 C CA . GLU A 1 86 ? 5.966 -7.663 -16.143 1.00 81.56 86 GLU A CA 1
ATOM 717 C C . GLU A 1 86 ? 6.723 -7.028 -14.968 1.00 81.56 86 GLU A C 1
ATOM 719 O O . GLU A 1 86 ? 7.781 -7.532 -14.579 1.00 81.56 86 GLU A O 1
ATOM 724 N N . TYR A 1 87 ? 6.133 -6.016 -14.325 1.00 82.19 87 TYR A N 1
ATOM 725 C CA . TYR A 1 87 ? 6.698 -5.379 -13.138 1.00 82.19 87 TYR A CA 1
ATOM 726 C C . TYR A 1 87 ? 6.688 -6.297 -11.919 1.00 82.19 87 TYR A C 1
ATOM 728 O O . TYR A 1 87 ? 7.647 -6.286 -11.152 1.00 82.19 87 TYR A O 1
ATOM 736 N N . VAL A 1 88 ? 5.668 -7.153 -11.775 1.00 83.31 88 VAL A N 1
ATOM 737 C CA . VAL A 1 88 ? 5.608 -8.157 -10.697 1.00 83.31 88 VAL A CA 1
ATOM 738 C C . VAL A 1 88 ? 6.834 -9.070 -10.761 1.00 83.31 88 VAL A C 1
ATOM 740 O O . VAL A 1 88 ? 7.556 -9.226 -9.778 1.00 83.31 88 VAL A O 1
ATOM 743 N N . LYS A 1 89 ? 7.116 -9.641 -11.941 1.00 84.12 89 LYS A N 1
ATOM 744 C CA . LYS A 1 89 ? 8.257 -10.553 -12.128 1.00 84.12 89 LYS A CA 1
ATOM 745 C C . LYS A 1 89 ? 9.592 -9.851 -11.892 1.00 84.12 89 LYS A C 1
ATOM 747 O O . LYS A 1 89 ? 10.478 -10.422 -11.254 1.00 84.12 89 LYS A O 1
ATOM 752 N N . GLY A 1 90 ? 9.729 -8.624 -12.395 1.00 85.81 90 GLY A N 1
ATOM 753 C CA . GLY A 1 90 ? 10.929 -7.816 -12.194 1.00 85.81 90 GLY A CA 1
ATOM 754 C C . GLY A 1 90 ? 11.170 -7.479 -10.722 1.00 85.81 90 GLY A C 1
ATOM 755 O O . GLY A 1 90 ? 12.298 -7.611 -10.247 1.00 85.81 90 GLY A O 1
ATOM 756 N N . PHE A 1 91 ? 10.117 -7.115 -9.988 1.00 85.69 91 PHE A N 1
ATOM 757 C CA . PHE A 1 91 ? 10.212 -6.782 -8.570 1.00 85.69 91 PHE A CA 1
ATOM 758 C C . PHE A 1 91 ? 10.526 -8.008 -7.706 1.00 85.69 91 PHE A C 1
ATOM 760 O O . PHE A 1 91 ? 11.420 -7.935 -6.867 1.00 85.69 91 PHE A O 1
ATOM 767 N N . ILE A 1 92 ? 9.892 -9.159 -7.964 1.00 87.50 92 ILE A N 1
ATOM 768 C CA . ILE A 1 92 ? 10.224 -10.424 -7.280 1.00 87.50 92 ILE A CA 1
ATOM 769 C C . ILE A 1 92 ? 11.693 -10.792 -7.512 1.00 87.50 92 ILE A C 1
ATOM 771 O O . ILE A 1 92 ? 12.416 -11.039 -6.551 1.00 87.50 92 ILE A O 1
ATOM 775 N N . SER A 1 93 ? 12.165 -10.737 -8.763 1.00 88.69 93 SER A N 1
ATOM 776 C CA . SER A 1 93 ? 13.572 -11.030 -9.091 1.00 88.69 93 SER A CA 1
ATOM 777 C C . SER A 1 93 ? 14.532 -10.084 -8.356 1.00 88.69 93 SER A C 1
ATOM 779 O O . SER A 1 93 ? 15.595 -10.487 -7.888 1.00 88.69 93 SER A O 1
ATOM 781 N N . TYR A 1 94 ? 14.157 -8.809 -8.223 1.00 88.25 94 TYR A N 1
ATOM 782 C CA . TYR A 1 94 ? 14.913 -7.839 -7.436 1.00 88.25 94 TYR A CA 1
ATOM 783 C C . TYR A 1 94 ? 14.950 -8.205 -5.942 1.00 88.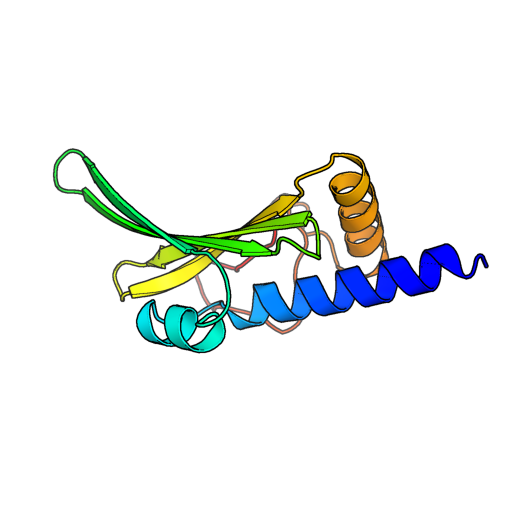25 94 TYR A C 1
ATOM 785 O O . TYR A 1 94 ? 16.018 -8.135 -5.325 1.00 88.25 94 TYR A O 1
ATOM 793 N N . LEU A 1 95 ? 13.824 -8.614 -5.351 1.00 88.44 95 LEU A N 1
ATOM 794 C CA . LEU A 1 95 ? 13.763 -9.033 -3.948 1.00 88.44 95 LEU A CA 1
ATOM 795 C C . LEU A 1 95 ? 14.574 -10.311 -3.697 1.00 88.44 95 LEU A C 1
ATOM 797 O O . LEU A 1 95 ? 15.295 -10.367 -2.706 1.00 88.44 95 LEU A O 1
ATOM 801 N N . GLU A 1 96 ? 14.532 -11.290 -4.603 1.00 89.81 96 GLU A N 1
ATOM 802 C CA . GLU A 1 96 ? 15.345 -12.518 -4.532 1.00 89.81 96 GLU A CA 1
ATOM 803 C C . GLU A 1 96 ? 16.852 -12.233 -4.487 1.00 89.81 96 GLU A C 1
ATOM 805 O O . GLU A 1 96 ? 17.594 -12.925 -3.793 1.00 89.81 96 GLU A O 1
ATOM 810 N N . ILE A 1 97 ? 17.310 -11.208 -5.212 1.00 89.62 97 ILE A N 1
ATOM 811 C CA . ILE A 1 97 ? 18.728 -10.828 -5.261 1.00 89.62 97 ILE A CA 1
ATOM 812 C C . ILE A 1 97 ? 19.131 -9.983 -4.044 1.00 89.62 97 ILE A C 1
ATOM 814 O O . ILE A 1 97 ? 20.285 -10.038 -3.616 1.00 89.62 97 ILE A O 1
ATOM 818 N N . THR A 1 98 ? 18.223 -9.154 -3.518 1.00 87.81 98 THR A N 1
ATOM 819 C CA . THR A 1 98 ? 18.587 -8.084 -2.569 1.00 87.81 98 THR A CA 1
ATOM 820 C C . THR A 1 98 ? 18.110 -8.290 -1.137 1.00 87.81 98 THR A C 1
ATOM 822 O O . THR A 1 98 ? 18.662 -7.655 -0.238 1.00 87.81 98 THR A O 1
ATOM 825 N N . GLN A 1 99 ? 17.109 -9.138 -0.905 1.00 87.38 99 GLN A N 1
ATOM 826 C CA . GLN A 1 99 ? 16.491 -9.346 0.404 1.00 87.38 99 GLN A CA 1
ATOM 827 C C . GLN A 1 99 ? 16.615 -10.803 0.853 1.00 87.38 99 GLN A C 1
ATOM 829 O O . GLN A 1 99 ? 16.675 -11.728 0.047 1.00 87.38 99 GLN A O 1
ATOM 834 N N . ASN A 1 100 ? 16.598 -11.019 2.169 1.00 87.69 100 ASN A N 1
ATOM 835 C CA . ASN A 1 100 ? 16.563 -12.367 2.730 1.00 87.69 100 ASN A CA 1
ATOM 836 C C . ASN A 1 100 ? 15.124 -12.879 2.765 1.00 87.69 100 ASN A C 1
ATOM 838 O O . ASN A 1 100 ? 14.236 -12.182 3.249 1.00 87.69 100 ASN A O 1
ATOM 842 N N . TYR A 1 101 ? 14.894 -14.108 2.315 1.00 87.38 101 TYR A N 1
ATOM 843 C CA . TYR A 1 101 ? 13.581 -14.738 2.415 1.00 87.38 101 TYR A CA 1
ATOM 844 C C . TYR A 1 101 ? 13.409 -15.462 3.759 1.00 87.38 101 TYR A C 1
ATOM 846 O O . TYR A 1 101 ? 14.226 -16.308 4.128 1.00 87.38 101 TYR A O 1
ATOM 854 N N . ASP A 1 102 ? 12.346 -15.139 4.495 1.00 86.56 102 ASP A N 1
ATOM 855 C CA . ASP A 1 102 ? 11.921 -15.846 5.704 1.00 86.56 102 ASP A CA 1
ATOM 856 C C . ASP A 1 102 ? 10.949 -16.964 5.305 1.00 86.56 102 ASP A C 1
ATOM 858 O O . ASP A 1 102 ? 9.761 -16.731 5.078 1.00 86.56 102 ASP A O 1
ATOM 862 N N . TYR A 1 103 ? 11.469 -18.189 5.211 1.00 85.69 103 TYR A N 1
ATOM 863 C CA . TYR A 1 103 ? 10.696 -19.366 4.805 1.00 85.69 103 TYR A CA 1
ATOM 864 C C . TYR A 1 103 ? 9.617 -19.774 5.811 1.00 85.69 103 TYR A C 1
ATOM 866 O O . TYR A 1 103 ? 8.617 -20.361 5.410 1.00 85.69 103 TYR A O 1
ATOM 874 N N . LEU A 1 104 ? 9.792 -19.477 7.103 1.00 85.31 104 LEU A N 1
ATOM 875 C CA . LEU A 1 104 ? 8.783 -19.812 8.114 1.00 85.31 104 LEU A CA 1
ATOM 876 C C . LEU A 1 104 ? 7.555 -18.921 7.966 1.00 85.31 104 LEU A C 1
ATOM 878 O O . LEU A 1 104 ? 6.431 -19.370 8.173 1.00 85.31 104 LEU A O 1
ATOM 882 N N . MET A 1 105 ? 7.783 -17.665 7.588 1.00 80.25 105 MET A N 1
ATOM 883 C CA . MET A 1 105 ? 6.719 -16.686 7.409 1.00 80.25 105 MET A CA 1
ATOM 884 C C . MET A 1 105 ? 6.299 -16.503 5.943 1.00 80.25 105 MET A C 1
ATOM 886 O O . MET A 1 105 ? 5.379 -15.733 5.679 1.00 80.25 105 MET A O 1
ATOM 890 N N . ASN A 1 106 ? 6.959 -17.193 5.007 1.00 85.06 106 ASN A N 1
ATOM 891 C CA . ASN A 1 106 ? 6.713 -17.146 3.565 1.00 85.06 106 ASN A CA 1
ATOM 892 C C . ASN A 1 106 ? 6.741 -15.714 2.989 1.00 85.06 106 ASN A C 1
ATOM 894 O O . ASN A 1 106 ? 5.797 -15.286 2.323 1.00 85.06 106 ASN A O 1
ATOM 898 N N . ARG A 1 107 ? 7.803 -14.948 3.293 1.00 84.56 107 ARG A N 1
ATOM 899 C CA . ARG A 1 107 ? 7.937 -13.530 2.895 1.00 84.56 107 ARG A CA 1
ATOM 900 C C . ARG A 1 107 ? 9.382 -13.036 2.852 1.00 84.56 107 ARG A C 1
ATOM 902 O O . ARG A 1 107 ? 10.233 -13.557 3.569 1.00 84.56 107 ARG A O 1
ATOM 909 N N . TRP A 1 108 ? 9.652 -11.970 2.096 1.00 87.19 108 TRP A N 1
ATOM 910 C CA . TRP A 1 108 ? 10.951 -11.286 2.149 1.00 87.19 108 TRP A CA 1
ATOM 911 C C . TRP A 1 108 ? 11.058 -10.399 3.397 1.00 87.19 108 TRP A C 1
ATOM 913 O O . TRP A 1 108 ? 10.159 -9.614 3.713 1.00 87.19 108 TRP A O 1
ATOM 923 N N . ALA A 1 109 ? 12.172 -10.529 4.113 1.00 82.06 109 ALA A N 1
ATOM 924 C CA . ALA A 1 109 ? 12.510 -9.744 5.289 1.00 82.06 109 ALA A CA 1
ATOM 925 C C . ALA A 1 109 ? 13.332 -8.514 4.890 1.00 82.06 109 ALA A C 1
ATOM 927 O O . ALA A 1 109 ? 14.354 -8.632 4.213 1.00 82.06 109 ALA A O 1
ATOM 928 N N . ILE A 1 110 ? 12.912 -7.345 5.374 1.00 73.56 110 ILE A N 1
ATOM 929 C CA . ILE A 1 110 ? 13.618 -6.083 5.149 1.00 73.56 110 ILE A CA 1
ATOM 930 C C . ILE A 1 110 ? 14.533 -5.809 6.351 1.00 73.56 110 ILE A C 1
ATOM 932 O O . ILE A 1 110 ? 14.037 -5.688 7.478 1.00 73.56 110 ILE A O 1
ATOM 936 N N . PRO A 1 111 ? 15.862 -5.710 6.157 1.00 63.81 111 PRO A N 1
ATOM 937 C CA . PRO A 1 111 ? 16.804 -5.448 7.241 1.00 63.81 111 PRO A CA 1
ATOM 938 C C . PRO A 1 111 ? 16.502 -4.135 7.976 1.00 63.81 111 PRO A C 1
ATOM 940 O O . PRO A 1 111 ? 16.233 -3.112 7.353 1.00 63.81 111 PRO A O 1
ATOM 943 N N . GLY A 1 112 ? 16.586 -4.148 9.310 1.00 60.41 112 GLY A N 1
ATOM 944 C CA . GLY A 1 112 ? 16.421 -2.947 10.142 1.00 60.41 112 GLY A CA 1
ATOM 945 C C . GLY A 1 112 ? 14.973 -2.568 10.462 1.00 60.41 112 GLY A C 1
ATOM 946 O O . GLY A 1 112 ? 14.752 -1.707 11.309 1.00 60.41 112 GLY A O 1
ATOM 947 N N . LEU A 1 113 ? 13.989 -3.249 9.871 1.00 57.84 113 LEU A N 1
ATOM 948 C CA . LEU A 1 113 ? 12.574 -3.040 10.161 1.00 57.84 113 LEU A CA 1
ATOM 949 C C . LEU A 1 113 ? 12.065 -4.098 11.160 1.00 57.84 113 LEU A C 1
ATOM 951 O O . LEU A 1 113 ? 11.229 -4.946 10.861 1.00 57.84 113 LEU A O 1
ATOM 955 N N . HIS A 1 114 ? 12.636 -4.088 12.367 1.00 42.91 114 HIS A N 1
ATOM 956 C CA . HIS A 1 114 ? 12.209 -4.951 13.469 1.00 42.91 114 HIS A CA 1
ATOM 957 C C . HIS A 1 114 ? 11.144 -4.242 14.313 1.00 42.91 114 HIS A C 1
ATOM 959 O O . HIS A 1 114 ? 11.463 -3.319 15.057 1.00 42.91 114 HIS A O 1
ATOM 965 N N . LYS A 1 115 ? 9.892 -4.712 14.266 1.00 44.81 115 LYS A N 1
ATOM 966 C CA . LYS A 1 115 ? 8.971 -4.550 15.398 1.00 44.81 115 LYS A CA 1
ATOM 967 C C . LYS A 1 115 ? 9.113 -5.773 16.306 1.00 44.81 115 LYS A C 1
ATOM 969 O O . LYS A 1 115 ? 9.031 -6.917 15.852 1.00 44.81 115 LYS A O 1
ATOM 974 N N . SER A 1 116 ? 9.430 -5.510 17.568 1.00 36.34 116 SER A N 1
ATOM 975 C CA . SER A 1 116 ? 9.412 -6.472 18.666 1.00 36.34 116 SER A CA 1
ATOM 976 C C . SER A 1 116 ? 7.984 -6.967 18.898 1.00 36.34 116 SER A C 1
ATOM 978 O O . SER A 1 116 ? 7.079 -6.149 19.000 1.00 36.34 116 SER A O 1
ATOM 980 N N . GLU A 1 117 ? 7.851 -8.292 19.001 1.00 36.28 117 GLU A N 1
ATOM 981 C CA . GLU A 1 117 ? 6.657 -9.072 19.368 1.00 36.28 117 GLU A CA 1
ATOM 982 C C . GLU A 1 117 ? 5.432 -8.943 18.431 1.00 36.28 117 GLU A C 1
ATOM 984 O O . GLU A 1 117 ? 4.839 -7.890 18.239 1.00 36.28 117 GLU A O 1
ATOM 989 N N . GLY A 1 118 ? 5.036 -10.068 17.823 1.00 39.78 118 GLY A N 1
ATOM 990 C CA . GLY A 1 118 ? 3.761 -10.220 17.110 1.00 39.78 118 GLY A CA 1
ATOM 991 C C . GLY A 1 118 ? 3.778 -9.911 15.611 1.00 39.78 118 GLY A C 1
ATOM 992 O O . GLY A 1 118 ? 3.483 -10.804 14.826 1.00 39.78 118 GLY A O 1
ATOM 993 N N . ASN A 1 119 ? 4.175 -8.707 15.190 1.00 43.94 119 ASN A N 1
ATOM 994 C CA . ASN A 1 119 ? 4.013 -8.261 13.795 1.00 43.94 119 ASN A CA 1
ATOM 995 C C . ASN A 1 119 ? 5.323 -7.730 13.194 1.00 43.94 119 ASN A C 1
ATOM 997 O O . ASN A 1 119 ? 5.609 -6.535 13.222 1.00 43.94 119 ASN A O 1
ATOM 1001 N N . ARG A 1 120 ? 6.129 -8.623 12.598 1.00 42.72 120 ARG A N 1
ATOM 1002 C CA . ARG A 1 120 ? 7.181 -8.202 11.655 1.00 42.72 120 ARG A CA 1
ATOM 1003 C C . ARG A 1 120 ? 6.509 -7.716 10.378 1.00 42.72 120 ARG A C 1
ATOM 1005 O O . ARG A 1 120 ? 5.836 -8.511 9.719 1.00 42.72 120 ARG A O 1
ATOM 1012 N N . THR A 1 121 ? 6.712 -6.451 10.023 1.00 49.34 121 THR A N 1
ATOM 1013 C CA . THR A 1 121 ? 6.262 -5.948 8.730 1.00 49.34 121 THR A CA 1
ATOM 1014 C C . THR A 1 121 ? 7.104 -6.570 7.627 1.00 49.34 121 THR A C 1
ATOM 1016 O O . THR A 1 121 ? 8.332 -6.607 7.687 1.00 49.34 121 THR A O 1
ATOM 1019 N N . SER A 1 122 ? 6.417 -7.111 6.641 1.00 46.19 122 SER A N 1
ATOM 1020 C CA . SER A 1 122 ? 6.965 -7.897 5.548 1.00 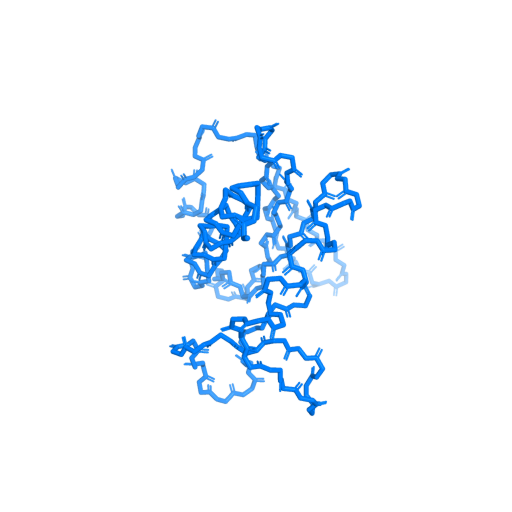46.19 122 SER A CA 1
ATOM 1021 C C . SER A 1 122 ? 6.311 -7.453 4.259 1.00 46.19 122 SER A C 1
ATOM 1023 O O . SER A 1 122 ? 5.149 -7.054 4.286 1.00 46.19 122 SER A O 1
ATOM 1025 N N . ILE A 1 123 ? 7.019 -7.590 3.145 1.00 48.88 123 ILE A N 1
ATOM 1026 C CA . ILE A 1 123 ? 6.384 -7.487 1.832 1.00 48.88 123 ILE A CA 1
ATOM 1027 C C . ILE A 1 123 ? 5.825 -8.867 1.506 1.00 48.88 123 ILE A C 1
ATOM 1029 O O . ILE A 1 123 ? 6.580 -9.845 1.491 1.00 48.88 123 ILE A O 1
ATOM 1033 N N . GLN A 1 124 ? 4.506 -8.926 1.335 1.00 43.78 124 GLN A N 1
ATOM 1034 C CA . GLN A 1 124 ? 3.816 -10.037 0.686 1.00 43.78 124 GLN A CA 1
ATOM 1035 C C . GLN A 1 124 ? 3.710 -9.760 -0.808 1.00 43.78 124 GLN A C 1
ATOM 1037 O O . GLN A 1 124 ? 3.474 -8.582 -1.160 1.00 43.78 124 GLN A O 1
#